Protein AF-K1U6M2-F1 (afdb_monomer)

Mean predicted aligned error: 8.34 Å

Sequence (91 aa):
DEKRNFNRLKRLLEEIDGTFRIDGPLASIVEAVEWLQAHPAPELIFADIRLSDGLSFDVLRRTAVPCLSSSPPLTTSMPSRPSNTTVSIIC

Organism: NCBI:txid408170

Foldseek 3Di:
DVVVVLVVVVVVVCVVPVLEAEDDAAQDLVSLLVVLVVDPQAPEEAEDQAGPYGGNVVSPVNHPRDDCPPDPPPDPDDPPPPSYHYYYYYD

Radius of gyration: 14.43 Å; Cα contacts (8 Å, |Δi|>4): 113; chains: 1; bounding box: 35×35×30 Å

Solvent-accessible surface area (backbone atoms only — not comparable to full-atom values): 5511 Å² total; per-residue (Å²): 109,63,72,60,55,46,55,52,52,51,50,54,47,41,73,76,40,76,54,55,45,76,47,70,75,24,54,27,46,66,54,42,38,54,49,57,71,77,42,80,76,59,82,41,75,48,67,43,72,63,29,81,77,46,50,42,68,55,29,62,74,76,37,88,70,80,74,81,81,71,71,72,80,89,62,100,58,82,73,79,74,68,78,66,48,34,35,37,38,37,56

Structure (mmCIF, N/CA/C/O backbone):
data_AF-K1U6M2-F1
#
_entry.id   AF-K1U6M2-F1
#
loop_
_atom_site.grou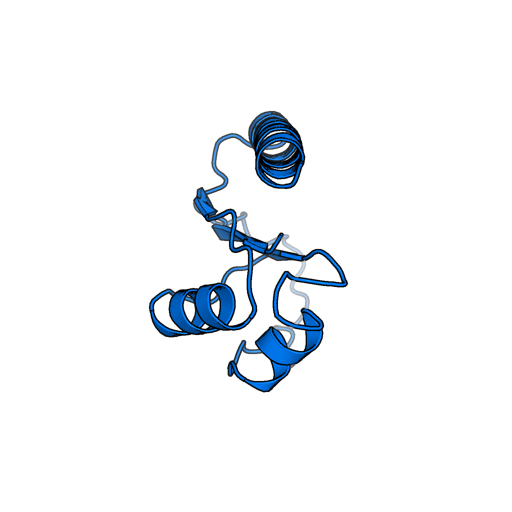p_PDB
_atom_site.id
_atom_site.type_symbol
_atom_site.label_atom_id
_atom_site.label_alt_id
_atom_site.label_comp_id
_atom_site.label_asym_id
_atom_site.label_entity_id
_atom_site.label_seq_id
_atom_site.pdbx_PDB_ins_code
_atom_site.Cartn_x
_atom_site.Cartn_y
_atom_site.Cartn_z
_atom_site.occupancy
_atom_site.B_iso_or_equiv
_atom_site.auth_seq_id
_atom_site.auth_comp_id
_atom_site.auth_asym_id
_atom_site.auth_atom_id
_atom_site.pdbx_PDB_model_num
ATOM 1 N N . ASP A 1 1 ? 5.664 14.290 -1.769 1.00 72.50 1 ASP A N 1
ATOM 2 C CA . ASP A 1 1 ? 4.245 14.276 -1.345 1.00 72.50 1 ASP A CA 1
ATOM 3 C C . ASP A 1 1 ? 3.753 12.925 -0.835 1.00 72.50 1 ASP A C 1
ATOM 5 O O . ASP A 1 1 ? 3.054 12.907 0.173 1.00 72.50 1 ASP A O 1
ATOM 9 N N . GLU A 1 2 ? 4.177 11.806 -1.430 1.00 76.62 2 GLU A N 1
ATOM 10 C CA . GLU A 1 2 ? 3.793 10.427 -1.053 1.00 76.62 2 GLU A CA 1
ATOM 11 C C . GLU A 1 2 ? 3.808 10.154 0.460 1.00 76.62 2 GLU A C 1
ATOM 13 O O . GLU A 1 2 ? 2.793 9.774 1.037 1.00 76.62 2 GLU A O 1
ATOM 18 N N . LYS A 1 3 ? 4.907 10.473 1.159 1.00 83.81 3 LYS A N 1
ATOM 19 C CA . LYS A 1 3 ? 5.007 10.274 2.618 1.00 83.81 3 LYS A CA 1
ATOM 20 C C . LYS A 1 3 ? 3.937 11.030 3.421 1.00 83.81 3 LYS A C 1
ATOM 22 O O . LYS A 1 3 ? 3.483 10.548 4.457 1.00 83.81 3 LYS A O 1
ATOM 27 N N . ARG A 1 4 ? 3.526 12.222 2.971 1.00 87.94 4 ARG A N 1
ATOM 28 C CA . ARG A 1 4 ? 2.466 13.002 3.632 1.00 87.94 4 ARG A CA 1
ATOM 29 C C . ARG A 1 4 ? 1.103 12.345 3.408 1.00 87.94 4 ARG A C 1
ATOM 31 O O . ARG A 1 4 ? 0.331 12.247 4.361 1.00 87.94 4 ARG A O 1
ATOM 38 N N . ASN A 1 5 ? 0.830 11.889 2.187 1.00 87.06 5 ASN A N 1
ATOM 39 C CA . ASN A 1 5 ? -0.414 11.198 1.846 1.00 87.06 5 ASN A CA 1
ATOM 40 C C . ASN A 1 5 ? -0.539 9.874 2.606 1.00 87.06 5 ASN A C 1
ATOM 42 O O . ASN A 1 5 ? -1.572 9.641 3.233 1.00 87.06 5 ASN A O 1
ATOM 46 N N . PHE A 1 6 ? 0.541 9.091 2.661 1.00 89.56 6 PHE A N 1
ATOM 47 C CA . PHE A 1 6 ? 0.631 7.880 3.473 1.00 89.56 6 PHE A CA 1
ATOM 48 C C . PHE A 1 6 ? 0.316 8.157 4.946 1.00 89.56 6 PHE A C 1
ATOM 50 O O . PHE A 1 6 ? -0.586 7.542 5.503 1.00 89.56 6 PHE A O 1
ATOM 57 N N . ASN A 1 7 ? 0.993 9.127 5.574 1.00 91.31 7 ASN A N 1
ATOM 58 C CA . ASN A 1 7 ? 0.766 9.448 6.989 1.00 91.31 7 ASN A CA 1
ATOM 59 C C . ASN A 1 7 ? -0.678 9.889 7.263 1.00 91.31 7 ASN A C 1
ATOM 61 O O . ASN A 1 7 ? -1.240 9.561 8.306 1.00 91.31 7 ASN A O 1
ATOM 65 N N . ARG A 1 8 ? -1.287 10.630 6.328 1.00 92.44 8 ARG A N 1
ATOM 66 C CA . ARG A 1 8 ? -2.689 11.039 6.436 1.00 92.44 8 ARG A CA 1
ATOM 67 C C . ARG A 1 8 ? -3.628 9.836 6.344 1.00 92.44 8 ARG A C 1
ATOM 69 O O . ARG A 1 8 ? -4.518 9.725 7.177 1.00 92.44 8 ARG A O 1
ATOM 76 N N . LEU A 1 9 ? -3.438 8.956 5.361 1.00 91.12 9 LEU A N 1
ATOM 77 C CA . LEU A 1 9 ? -4.269 7.762 5.191 1.00 91.12 9 LEU A CA 1
ATOM 78 C C . LEU A 1 9 ? -4.109 6.797 6.370 1.00 91.12 9 LEU A C 1
ATOM 80 O O . LEU A 1 9 ? -5.107 6.345 6.920 1.00 91.12 9 LEU A O 1
ATOM 84 N N . LYS A 1 10 ? -2.869 6.556 6.805 1.00 91.19 10 LYS A N 1
ATOM 85 C CA . LYS A 1 10 ? -2.553 5.738 7.977 1.00 91.19 10 LYS A CA 1
ATOM 86 C C . LYS A 1 10 ? -3.320 6.213 9.209 1.00 91.19 10 LYS A C 1
ATOM 88 O O . LYS A 1 10 ? -4.015 5.421 9.831 1.00 91.19 10 LYS A O 1
ATOM 93 N N . ARG A 1 11 ? -3.269 7.517 9.498 1.00 93.50 11 ARG A N 1
ATOM 94 C CA . ARG A 1 11 ? -3.999 8.109 10.621 1.00 93.50 11 ARG A CA 1
ATOM 95 C C . ARG A 1 11 ? -5.512 7.889 10.519 1.00 93.50 11 ARG A C 1
ATOM 97 O O . ARG A 1 11 ? -6.135 7.563 11.518 1.00 93.50 11 ARG A O 1
ATOM 104 N N . LEU A 1 12 ? -6.102 8.063 9.334 1.00 93.25 12 LEU A N 1
ATOM 105 C CA . LEU A 1 12 ? -7.542 7.845 9.138 1.00 93.25 12 LEU A CA 1
ATOM 106 C C . LEU A 1 12 ? -7.935 6.383 9.379 1.00 93.25 12 LEU A C 1
ATOM 108 O O . LEU A 1 12 ? -8.976 6.120 9.969 1.00 93.25 12 LEU A O 1
ATOM 112 N N . LEU A 1 13 ? -7.102 5.435 8.943 1.00 91.19 13 LEU A N 1
ATOM 113 C CA . LEU A 1 13 ? -7.327 4.011 9.185 1.00 91.19 13 LEU A CA 1
ATOM 114 C C . LEU A 1 13 ? -7.211 3.672 10.675 1.00 91.19 13 LEU A C 1
ATOM 116 O O . LEU A 1 13 ? -8.085 2.995 11.199 1.00 91.19 13 LEU A O 1
ATOM 120 N N . GLU A 1 14 ? -6.195 4.195 11.365 1.00 90.50 14 GLU A N 1
ATOM 121 C CA . GLU A 1 14 ? -6.023 4.022 12.816 1.00 90.50 14 GLU A CA 1
ATOM 122 C C . GLU A 1 14 ? -7.172 4.654 13.626 1.00 90.50 14 GLU A C 1
ATOM 124 O O . GLU A 1 14 ? -7.559 4.115 14.660 1.00 90.50 14 GLU A O 1
ATOM 129 N N . GLU A 1 15 ? -7.742 5.774 13.160 1.00 93.56 15 GLU A N 1
ATOM 130 C CA . GLU A 1 15 ? -8.927 6.408 13.763 1.00 93.56 15 GLU A CA 1
ATOM 131 C C . GLU A 1 15 ? -10.206 5.575 13.560 1.00 93.56 15 GLU A C 1
ATOM 133 O O . GLU A 1 15 ? -11.074 5.572 14.433 1.00 93.56 15 GLU A O 1
ATOM 138 N N . ILE A 1 16 ? -10.328 4.860 12.435 1.00 90.94 16 ILE A N 1
ATOM 139 C CA . ILE A 1 16 ? -11.431 3.918 12.187 1.00 90.94 16 ILE A CA 1
ATOM 140 C C . ILE A 1 16 ? -11.272 2.679 13.068 1.00 90.94 16 ILE A C 1
ATOM 142 O O . ILE A 1 16 ? -12.240 2.227 13.680 1.00 90.94 16 ILE A O 1
ATOM 146 N N . ASP A 1 17 ? -10.061 2.122 13.111 1.00 85.69 17 ASP A N 1
ATOM 147 C CA . ASP A 1 17 ? -9.732 0.994 13.965 1.00 85.69 17 ASP A CA 1
ATOM 148 C C . ASP A 1 17 ? -8.225 0.896 14.263 1.00 85.69 17 ASP A C 1
ATOM 150 O O . ASP A 1 17 ? -7.399 0.638 13.385 1.00 85.69 17 ASP A O 1
ATOM 154 N N . GLY A 1 18 ? -7.874 1.021 15.544 1.00 86.62 18 GLY A N 1
ATOM 155 C CA . GLY A 1 18 ? -6.492 0.944 16.022 1.00 86.62 18 GLY A CA 1
ATOM 156 C C . GLY A 1 18 ? -5.866 -0.456 15.992 1.00 86.62 18 GLY A C 1
ATOM 157 O O . GLY A 1 18 ? -4.694 -0.599 16.325 1.00 86.62 18 GLY A O 1
ATOM 158 N N . THR A 1 19 ? -6.621 -1.494 15.624 1.00 87.94 19 THR A N 1
ATOM 159 C CA . THR A 1 19 ? -6.117 -2.871 15.477 1.00 87.94 19 THR A CA 1
ATOM 160 C C . THR A 1 19 ? -5.558 -3.164 14.083 1.00 87.94 19 THR A C 1
ATOM 162 O O . THR A 1 19 ? -4.957 -4.220 13.872 1.00 87.94 19 THR A O 1
ATOM 165 N N . PHE A 1 20 ? -5.720 -2.247 13.120 1.00 88.00 20 PHE A N 1
ATOM 166 C CA . PHE A 1 20 ? -5.143 -2.418 11.790 1.00 88.00 20 PHE A CA 1
ATOM 167 C C . PHE A 1 20 ? -3.615 -2.419 11.836 1.00 88.00 20 PHE A C 1
ATOM 169 O O . PHE A 1 20 ? -2.979 -1.493 12.342 1.00 88.00 20 PHE A O 1
ATOM 176 N N . ARG A 1 21 ? -3.011 -3.436 11.218 1.00 87.88 21 ARG A N 1
ATOM 177 C CA . ARG A 1 21 ? -1.573 -3.453 10.940 1.00 87.88 21 ARG A CA 1
ATOM 178 C C . ARG A 1 21 ? -1.345 -2.820 9.575 1.00 87.88 21 ARG A C 1
ATOM 180 O O . ARG A 1 21 ? -1.716 -3.409 8.566 1.00 87.88 21 ARG A O 1
ATOM 187 N N . ILE A 1 22 ? -0.781 -1.615 9.559 1.00 89.31 22 ILE A N 1
ATOM 188 C CA . ILE A 1 22 ? -0.583 -0.828 8.336 1.00 89.31 22 ILE A CA 1
ATOM 189 C C . ILE A 1 22 ? 0.887 -0.888 7.920 1.00 89.31 22 ILE A C 1
ATOM 191 O O . ILE A 1 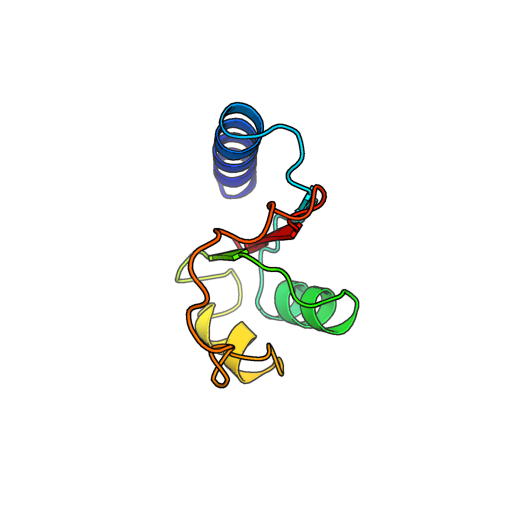22 ? 1.748 -0.355 8.625 1.00 89.31 22 ILE A O 1
ATOM 195 N N . ASP A 1 23 ? 1.157 -1.502 6.770 1.00 88.75 23 ASP A N 1
ATOM 196 C CA . ASP A 1 23 ? 2.495 -1.623 6.181 1.00 88.75 23 ASP A CA 1
ATOM 197 C C . ASP A 1 23 ? 2.677 -0.645 4.999 1.00 88.75 23 ASP A C 1
ATOM 199 O O . ASP A 1 23 ? 1.739 -0.396 4.234 1.00 88.75 23 ASP A O 1
ATOM 203 N N . GLY A 1 24 ? 3.882 -0.077 4.852 1.00 86.19 24 GLY A N 1
ATOM 204 C CA . GLY A 1 24 ? 4.244 0.876 3.788 1.00 86.19 24 GLY A CA 1
ATOM 205 C C . GLY A 1 24 ? 4.896 2.177 4.300 1.00 86.19 24 GLY A C 1
ATOM 206 O O . GLY A 1 24 ? 5.306 2.239 5.466 1.00 86.19 24 GLY A O 1
ATOM 207 N N . PRO A 1 25 ? 4.989 3.232 3.459 1.00 89.81 25 PRO A N 1
ATOM 208 C CA . PRO A 1 25 ? 4.539 3.288 2.062 1.00 89.81 25 PRO A CA 1
ATOM 209 C C . PRO A 1 25 ? 5.459 2.485 1.139 1.00 89.81 25 PRO A C 1
ATOM 211 O O . PRO A 1 25 ? 6.675 2.527 1.308 1.00 89.81 25 PRO A O 1
ATOM 214 N N . LEU A 1 26 ? 4.878 1.782 0.168 1.00 91.25 26 LEU A N 1
ATOM 215 C CA . LEU A 1 26 ? 5.613 1.089 -0.898 1.00 91.25 26 LEU A CA 1
ATOM 216 C C . LEU A 1 26 ? 5.499 1.942 -2.164 1.00 91.25 26 LEU A C 1
ATOM 218 O O . LEU A 1 26 ? 4.397 2.028 -2.692 1.00 91.25 26 LEU A O 1
ATOM 222 N N . ALA A 1 27 ? 6.588 2.587 -2.595 1.00 90.31 27 ALA A N 1
ATOM 223 C CA . ALA A 1 27 ? 6.588 3.680 -3.581 1.00 90.31 27 ALA A CA 1
ATOM 224 C C . ALA A 1 27 ? 6.830 3.227 -5.041 1.00 90.31 27 ALA A C 1
ATOM 226 O O . ALA A 1 27 ? 6.920 4.033 -5.977 1.00 90.31 27 ALA A O 1
ATOM 227 N N . SER A 1 28 ? 7.044 1.926 -5.245 1.00 92.31 28 SER A N 1
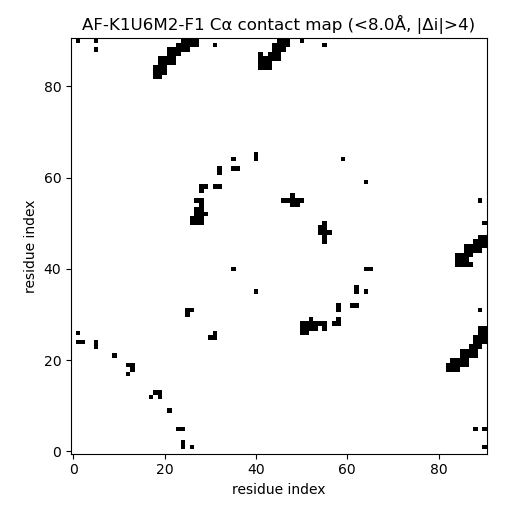ATOM 228 C CA . SER A 1 28 ? 7.399 1.326 -6.534 1.00 92.31 28 SER A CA 1
ATOM 229 C C . SER A 1 28 ? 6.812 -0.078 -6.680 1.00 92.31 28 SER A C 1
ATOM 231 O O . SER A 1 28 ? 6.494 -0.749 -5.694 1.00 92.31 28 SER A O 1
ATOM 233 N N . ILE A 1 29 ? 6.696 -0.549 -7.921 1.00 93.00 29 ILE A N 1
ATOM 234 C CA . ILE A 1 29 ? 6.320 -1.917 -8.264 1.00 93.00 29 ILE A CA 1
ATOM 235 C C . ILE A 1 29 ? 7.321 -2.885 -7.643 1.00 93.00 29 ILE A C 1
ATOM 237 O O . ILE A 1 29 ? 6.900 -3.902 -7.099 1.00 93.00 29 ILE A O 1
ATOM 241 N N . VAL A 1 30 ? 8.624 -2.592 -7.718 1.00 93.88 30 VAL A N 1
ATOM 242 C CA . VAL A 1 30 ? 9.668 -3.460 -7.147 1.00 93.88 30 VAL A CA 1
ATOM 243 C C . VAL A 1 30 ? 9.464 -3.646 -5.642 1.00 93.88 30 VAL A C 1
ATOM 245 O O . VAL A 1 30 ? 9.300 -4.782 -5.200 1.00 93.88 30 VAL A O 1
ATOM 248 N N . GLU A 1 31 ? 9.370 -2.554 -4.877 1.00 93.00 31 GLU A N 1
ATOM 249 C CA . GLU A 1 31 ? 9.147 -2.611 -3.423 1.00 93.00 31 GLU A CA 1
ATOM 250 C C . GLU A 1 31 ? 7.843 -3.337 -3.074 1.00 93.00 31 GLU A C 1
ATOM 252 O O . GLU A 1 31 ? 7.801 -4.157 -2.155 1.00 93.00 31 GLU A O 1
ATOM 257 N N . ALA A 1 32 ? 6.769 -3.068 -3.823 1.00 91.19 32 ALA A N 1
ATOM 258 C CA . ALA A 1 32 ? 5.474 -3.685 -3.579 1.00 91.19 32 ALA A CA 1
ATOM 259 C C . ALA A 1 32 ? 5.476 -5.197 -3.851 1.00 91.19 32 ALA A C 1
ATOM 261 O O . ALA A 1 32 ? 4.897 -5.965 -3.079 1.00 91.19 32 ALA A O 1
ATOM 262 N N . VAL A 1 33 ? 6.142 -5.640 -4.920 1.00 91.88 33 VAL A N 1
ATOM 263 C CA . VAL A 1 33 ? 6.280 -7.064 -5.256 1.00 91.88 33 VAL A CA 1
ATOM 264 C C . VAL A 1 33 ? 7.131 -7.787 -4.216 1.00 91.88 33 VAL A C 1
ATOM 266 O O . VAL A 1 33 ? 6.714 -8.839 -3.736 1.00 91.88 33 VAL A O 1
ATOM 269 N N . GLU A 1 34 ? 8.283 -7.226 -3.840 1.00 92.50 34 GLU A N 1
ATOM 270 C CA . GLU A 1 34 ? 9.155 -7.802 -2.809 1.00 92.50 34 GLU A CA 1
ATOM 271 C C . GLU A 1 34 ? 8.409 -7.956 -1.481 1.00 92.50 34 GLU A C 1
ATOM 273 O O . GLU A 1 34 ? 8.446 -9.018 -0.856 1.00 92.50 34 GLU A O 1
ATOM 278 N N . TRP A 1 35 ? 7.659 -6.926 -1.082 1.00 91.19 35 TRP A N 1
ATOM 279 C CA . TRP A 1 35 ? 6.883 -6.960 0.149 1.00 91.19 35 TRP A CA 1
ATOM 280 C C . TRP A 1 35 ? 5.789 -8.035 0.111 1.00 91.19 35 TRP A C 1
ATOM 282 O O . TRP A 1 35 ? 5.696 -8.836 1.041 1.00 91.19 35 TRP A O 1
ATOM 292 N N . LEU A 1 36 ? 5.002 -8.104 -0.969 1.00 88.56 36 LEU A N 1
ATOM 293 C CA . LEU A 1 36 ? 3.916 -9.082 -1.125 1.00 88.56 36 LEU A CA 1
ATOM 294 C C . LEU A 1 36 ? 4.409 -10.531 -1.240 1.00 88.56 36 LEU A C 1
ATOM 296 O O . LEU A 1 36 ? 3.652 -11.451 -0.946 1.00 88.56 36 LEU A O 1
ATOM 300 N N . GLN A 1 37 ? 5.649 -10.750 -1.681 1.00 88.62 37 GLN A N 1
ATOM 301 C CA . GLN A 1 37 ? 6.262 -12.080 -1.721 1.00 88.62 37 GLN A CA 1
ATOM 302 C C . GLN A 1 37 ? 6.864 -12.489 -0.371 1.00 88.62 37 GLN A C 1
ATOM 304 O O . GLN A 1 37 ? 6.886 -13.675 -0.047 1.00 88.62 37 GLN A O 1
ATOM 309 N N . ALA A 1 38 ? 7.353 -11.524 0.414 1.00 89.62 38 ALA A N 1
ATOM 310 C CA . ALA A 1 38 ? 7.977 -11.771 1.713 1.00 89.62 38 ALA A CA 1
ATOM 311 C C . ALA A 1 38 ? 6.974 -11.884 2.877 1.00 89.62 38 ALA A C 1
ATOM 313 O O . ALA A 1 38 ? 7.323 -12.416 3.932 1.00 89.62 38 ALA A O 1
ATOM 314 N N . HIS A 1 39 ? 5.745 -11.390 2.705 1.00 85.75 39 HIS A N 1
ATOM 315 C CA . HIS A 1 39 ? 4.727 -11.334 3.755 1.00 85.75 39 HIS A CA 1
ATOM 316 C C . HIS A 1 39 ? 3.466 -12.120 3.374 1.00 85.75 39 HIS A C 1
ATOM 318 O O . HIS A 1 39 ? 3.198 -12.338 2.192 1.00 85.75 39 HIS A O 1
ATOM 324 N N . PRO A 1 40 ? 2.649 -12.534 4.362 1.00 83.56 40 PRO A N 1
ATOM 325 C CA . PRO A 1 40 ? 1.309 -13.037 4.089 1.00 83.56 40 PRO A CA 1
ATOM 326 C C . PRO A 1 40 ? 0.495 -12.032 3.270 1.00 83.56 40 PRO A C 1
ATOM 328 O O . PRO A 1 40 ? 0.618 -10.821 3.468 1.00 83.56 40 PRO A O 1
ATOM 331 N N . ALA A 1 41 ? -0.366 -12.540 2.385 1.00 82.75 41 ALA A N 1
ATOM 332 C CA . ALA A 1 41 ? -1.233 -11.693 1.578 1.00 82.75 41 ALA A CA 1
ATOM 333 C C . ALA A 1 41 ? -2.105 -10.798 2.487 1.00 82.75 41 ALA A C 1
ATOM 335 O O . ALA A 1 41 ? -2.754 -11.318 3.402 1.00 82.75 41 ALA A O 1
ATOM 336 N N . PRO A 1 42 ? -2.122 -9.473 2.264 1.00 85.19 42 PRO A N 1
ATOM 337 C CA . PRO A 1 42 ? -2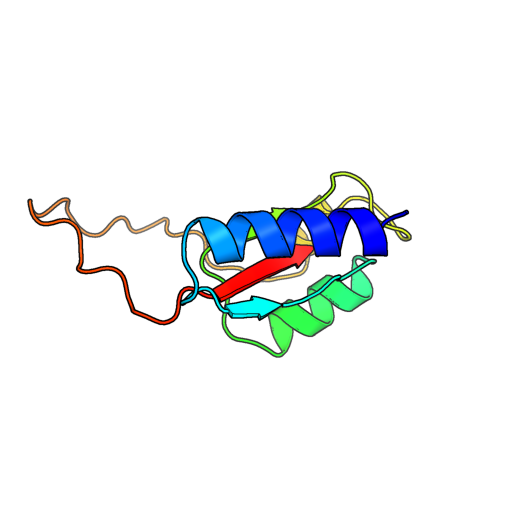.946 -8.561 3.043 1.00 85.19 42 PRO A CA 1
ATOM 338 C C . PRO A 1 42 ? -4.429 -8.763 2.723 1.00 85.19 42 PRO A C 1
ATOM 340 O O . PRO A 1 42 ? -4.795 -9.179 1.623 1.00 85.19 42 PRO A O 1
ATOM 343 N N . GLU A 1 43 ? -5.295 -8.418 3.675 1.00 83.44 43 GLU A N 1
ATOM 344 C CA . GLU A 1 43 ? -6.750 -8.488 3.482 1.00 83.44 43 GLU A CA 1
ATOM 345 C C . GLU A 1 43 ? -7.277 -7.282 2.690 1.00 83.44 43 GLU A C 1
ATOM 347 O O . GLU A 1 43 ? -8.318 -7.366 2.038 1.00 83.44 43 GLU A O 1
ATOM 352 N N . LEU A 1 44 ? -6.557 -6.156 2.740 1.00 85.44 44 LEU A N 1
ATOM 353 C CA . LEU A 1 44 ? -6.904 -4.918 2.052 1.00 85.44 44 LEU A CA 1
ATOM 354 C C . LEU A 1 44 ? -5.644 -4.221 1.531 1.00 85.44 44 LEU A C 1
ATOM 356 O O . LEU A 1 44 ? -4.662 -4.065 2.256 1.00 85.44 44 LEU A O 1
ATOM 360 N N . ILE A 1 45 ? -5.696 -3.767 0.279 1.00 88.31 45 ILE A N 1
ATOM 361 C CA . ILE A 1 45 ? -4.634 -2.981 -0.352 1.00 88.31 45 ILE A CA 1
ATOM 362 C C . ILE A 1 45 ? -5.210 -1.625 -0.757 1.00 88.31 45 ILE A C 1
ATOM 364 O O . ILE A 1 45 ? -6.168 -1.564 -1.528 1.00 88.31 45 ILE A O 1
ATOM 368 N N . PHE A 1 46 ? -4.606 -0.544 -0.270 1.00 89.81 46 PHE A N 1
ATOM 369 C CA . PHE A 1 46 ? -4.782 0.792 -0.839 1.00 89.81 46 PHE A CA 1
ATOM 370 C C . PHE A 1 46 ? -3.641 1.029 -1.819 1.00 89.81 46 PHE A C 1
ATOM 372 O O . PHE A 1 46 ? -2.488 0.904 -1.424 1.00 89.81 46 PHE A O 1
ATOM 379 N N . ALA A 1 47 ? -3.949 1.334 -3.077 1.00 89.06 47 ALA A N 1
ATOM 380 C CA . ALA A 1 47 ? -2.942 1.533 -4.112 1.00 89.06 47 ALA A CA 1
ATOM 381 C C . ALA A 1 47 ? -3.196 2.825 -4.891 1.00 89.06 47 ALA A C 1
ATOM 383 O O . ALA A 1 47 ? -4.309 3.036 -5.383 1.00 89.06 47 ALA A O 1
ATOM 384 N N . ASP A 1 48 ? -2.161 3.646 -5.061 1.00 88.94 48 ASP A N 1
ATOM 385 C CA . ASP A 1 48 ? -2.161 4.697 -6.078 1.00 88.94 48 ASP A CA 1
ATOM 386 C C . ASP A 1 48 ? -2.109 4.072 -7.484 1.00 88.94 48 ASP A C 1
ATOM 388 O O . ASP A 1 48 ? -1.624 2.958 -7.687 1.00 88.94 48 ASP A O 1
ATOM 392 N N . ILE A 1 49 ? -2.658 4.757 -8.493 1.00 89.69 49 ILE A N 1
ATOM 393 C CA . ILE A 1 49 ? -2.727 4.216 -9.867 1.00 89.69 49 ILE A CA 1
ATOM 394 C C . ILE A 1 49 ? -1.331 4.143 -10.504 1.00 89.69 49 ILE A C 1
ATOM 396 O O . ILE A 1 49 ? -1.034 3.221 -11.270 1.00 89.69 49 ILE A O 1
ATOM 400 N N . ARG A 1 50 ? -0.483 5.134 -10.218 1.00 90.25 50 ARG A N 1
ATOM 401 C CA . ARG A 1 50 ? 0.847 5.289 -10.802 1.00 90.25 50 ARG A CA 1
ATOM 402 C C . ARG A 1 50 ? 1.878 5.383 -9.690 1.00 90.25 50 ARG A C 1
ATOM 404 O O . ARG A 1 50 ? 1.803 6.306 -8.894 1.00 90.25 50 ARG A O 1
ATOM 411 N N . LEU A 1 51 ? 2.830 4.462 -9.728 1.00 90.25 51 LEU A N 1
ATOM 412 C CA . LEU A 1 51 ? 3.992 4.404 -8.851 1.00 90.25 51 LEU A CA 1
ATOM 413 C C . LEU A 1 51 ? 5.200 5.013 -9.573 1.00 90.25 51 LEU A C 1
ATOM 415 O O . LEU A 1 51 ? 5.134 5.329 -10.770 1.00 90.25 51 LEU A O 1
ATOM 419 N N . SER A 1 52 ? 6.320 5.144 -8.866 1.00 91.25 52 SER A N 1
ATOM 420 C CA . SER A 1 52 ? 7.551 5.734 -9.415 1.00 91.25 52 SER A CA 1
ATOM 421 C C . SER A 1 52 ? 8.104 5.011 -10.657 1.00 91.25 52 SER A C 1
ATOM 423 O O . SER A 1 52 ? 8.714 5.646 -11.518 1.00 91.25 52 SER A O 1
ATOM 425 N N . ASP A 1 53 ? 7.853 3.709 -10.793 1.00 93.31 53 ASP A N 1
ATOM 426 C CA . ASP A 1 53 ? 8.386 2.826 -11.839 1.00 93.31 53 ASP A CA 1
ATOM 427 C C . ASP A 1 53 ? 7.302 2.192 -12.738 1.00 93.31 53 ASP A C 1
ATOM 429 O O . ASP A 1 53 ? 7.620 1.361 -13.593 1.00 93.31 53 ASP A O 1
ATOM 433 N N . GLY A 1 54 ? 6.029 2.594 -12.611 1.00 92.69 54 GLY A N 1
ATOM 434 C CA . GLY A 1 54 ? 4.971 2.127 -13.511 1.00 92.69 54 GLY A CA 1
ATOM 435 C C . GLY A 1 54 ? 3.546 2.227 -12.969 1.00 92.69 54 GLY A C 1
ATOM 436 O O . GLY A 1 54 ? 3.201 3.143 -12.227 1.00 92.69 54 GLY A O 1
ATOM 437 N N . LEU A 1 55 ? 2.677 1.317 -13.415 1.00 93.00 55 LEU A N 1
ATOM 438 C CA . LEU A 1 55 ? 1.291 1.228 -12.952 1.00 93.00 55 LEU A CA 1
ATOM 439 C C . LEU A 1 55 ? 1.185 0.190 -11.837 1.00 93.00 55 LEU A C 1
ATOM 441 O O . LEU A 1 55 ? 1.697 -0.919 -11.969 1.00 93.00 55 LEU A O 1
ATOM 445 N N . SER A 1 56 ? 0.442 0.497 -10.776 1.00 90.25 56 SER A N 1
ATOM 446 C CA . SER A 1 56 ? 0.267 -0.432 -9.648 1.00 90.25 56 SER A CA 1
ATOM 447 C C . SER A 1 56 ? -0.404 -1.752 -10.038 1.00 90.25 56 SER A C 1
ATOM 449 O O . SER A 1 56 ? -0.183 -2.774 -9.392 1.00 90.25 56 SER A O 1
ATOM 451 N N . PHE A 1 57 ? -1.151 -1.787 -11.147 1.00 89.19 57 PHE A N 1
ATOM 452 C CA . PHE A 1 57 ? -1.703 -3.026 -11.705 1.00 89.19 57 PHE A CA 1
ATOM 453 C C . PHE A 1 57 ? -0.629 -4.076 -12.025 1.00 89.19 57 PHE A C 1
ATOM 455 O O . PHE A 1 57 ? -0.920 -5.273 -11.997 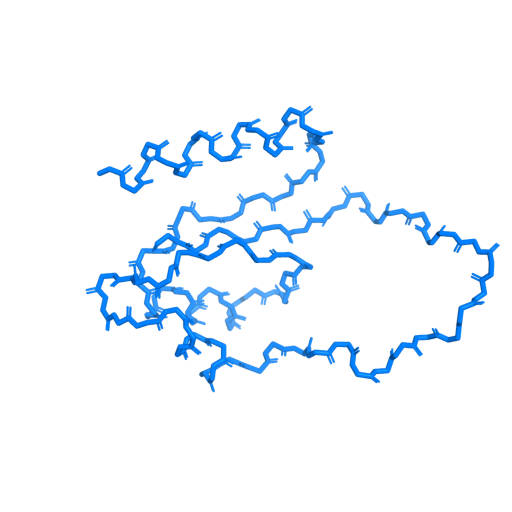1.00 89.19 57 PHE A O 1
ATOM 462 N N . ASP A 1 58 ? 0.604 -3.655 -12.312 1.00 91.81 58 ASP A N 1
ATOM 463 C CA . ASP A 1 58 ? 1.712 -4.572 -12.573 1.00 91.81 58 ASP A CA 1
ATOM 464 C C . ASP A 1 58 ? 2.158 -5.316 -11.311 1.00 91.81 58 ASP A C 1
ATOM 466 O O . ASP A 1 58 ? 2.614 -6.455 -11.413 1.00 91.81 58 ASP A O 1
ATOM 470 N N . VAL A 1 59 ? 1.954 -4.741 -10.120 1.00 90.06 59 VAL A N 1
ATOM 471 C CA . VAL A 1 59 ? 2.194 -5.422 -8.838 1.00 90.06 59 VAL A CA 1
ATOM 472 C C . VAL A 1 59 ? 1.311 -6.664 -8.732 1.00 90.06 59 VAL A C 1
ATOM 474 O O . VAL A 1 59 ? 1.805 -7.760 -8.467 1.00 90.06 59 VAL A O 1
ATOM 477 N N . LEU A 1 60 ? 0.014 -6.516 -9.015 1.00 84.06 60 LEU A N 1
ATOM 478 C CA . LEU A 1 60 ? -0.967 -7.606 -8.940 1.00 84.06 60 LEU A CA 1
ATOM 479 C C . LEU A 1 60 ? -0.751 -8.670 -10.023 1.00 84.06 60 LEU A C 1
ATOM 481 O O . LEU A 1 60 ? -1.079 -9.831 -9.821 1.00 84.06 60 LEU A O 1
ATOM 485 N N . ARG A 1 61 ? -0.185 -8.300 -11.178 1.00 86.88 61 ARG A N 1
ATOM 486 C CA . ARG A 1 61 ? 0.177 -9.265 -12.233 1.00 86.88 61 ARG A CA 1
ATOM 487 C C . ARG A 1 61 ? 1.416 -10.088 -11.881 1.00 86.88 61 ARG A C 1
ATOM 489 O O . ARG A 1 61 ? 1.547 -11.214 -12.350 1.00 86.88 61 ARG A O 1
ATOM 496 N N . ARG A 1 62 ? 2.340 -9.513 -11.106 1.00 86.38 62 ARG A N 1
ATOM 497 C CA . ARG A 1 62 ? 3.623 -10.129 -10.721 1.00 86.38 62 ARG A CA 1
ATOM 498 C C . ARG A 1 62 ? 3.550 -10.913 -9.410 1.00 86.38 62 ARG A C 1
ATOM 500 O O . ARG A 1 62 ? 4.498 -11.617 -9.070 1.00 86.38 62 ARG A O 1
ATOM 507 N N . THR A 1 63 ? 2.448 -10.798 -8.676 1.00 82.06 63 THR A N 1
ATOM 508 C CA . THR A 1 63 ? 2.243 -11.448 -7.379 1.00 82.06 63 THR A CA 1
ATOM 509 C C . THR A 1 63 ? 1.026 -12.360 -7.444 1.00 82.06 63 THR A C 1
ATOM 511 O O . THR A 1 63 ? -0.003 -12.012 -8.013 1.00 82.06 63 THR A O 1
ATOM 514 N N . ALA A 1 64 ? 1.126 -13.553 -6.859 1.00 69.56 64 ALA A N 1
ATOM 515 C CA . ALA A 1 64 ? 0.011 -14.492 -6.784 1.00 69.56 64 ALA A CA 1
ATOM 516 C C . ALA A 1 64 ? -0.918 -14.148 -5.608 1.00 69.56 64 ALA A C 1
ATOM 518 O O . ALA A 1 64 ? -1.176 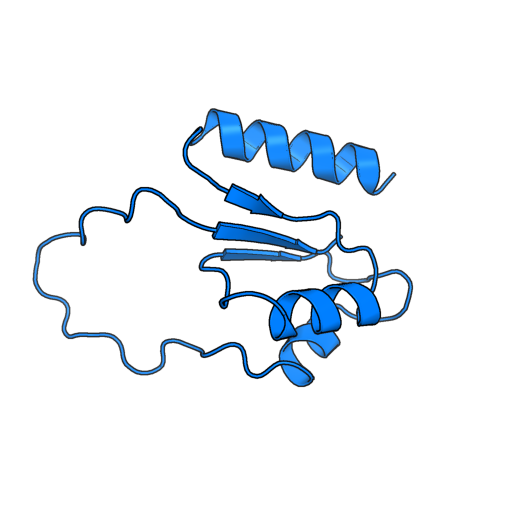-15.000 -4.760 1.00 69.56 64 ALA A O 1
ATOM 519 N N . VAL A 1 65 ? -1.381 -12.894 -5.515 1.00 69.06 65 VAL A N 1
ATOM 520 C CA . VAL A 1 65 ? -2.336 -12.500 -4.468 1.00 69.06 65 VAL A CA 1
ATOM 521 C C . VAL A 1 65 ? -3.618 -13.310 -4.687 1.00 69.06 65 VAL A C 1
ATOM 523 O O . VAL A 1 65 ? -4.258 -13.153 -5.732 1.00 69.06 65 VAL A O 1
ATOM 526 N N . PRO A 1 66 ? -3.996 -14.211 -3.760 1.00 65.69 66 PRO A N 1
ATOM 527 C CA . PRO A 1 66 ? -5.150 -15.070 -3.964 1.00 65.69 66 PRO A CA 1
ATOM 528 C C . PRO A 1 66 ? -6.412 -14.209 -3.995 1.00 65.69 66 PRO A C 1
ATOM 530 O O . PRO A 1 66 ? -6.768 -13.578 -3.002 1.00 65.69 66 PRO A O 1
ATOM 533 N N . CYS A 1 67 ? -7.114 -14.182 -5.127 1.00 54.47 67 CYS A N 1
ATOM 534 C CA . CYS A 1 67 ? -8.483 -13.686 -5.130 1.00 54.47 67 CYS A CA 1
ATOM 535 C C . CYS A 1 67 ? -9.373 -14.746 -4.465 1.00 54.47 67 CYS A C 1
ATOM 537 O O . CYS A 1 67 ? -9.301 -15.929 -4.807 1.00 54.47 67 CYS A O 1
ATOM 539 N N . LEU A 1 68 ? -10.209 -14.335 -3.508 1.00 53.22 68 LEU A N 1
ATOM 540 C CA . LEU A 1 68 ? -11.242 -15.177 -2.896 1.00 53.22 68 LEU A CA 1
ATOM 541 C C . LEU A 1 68 ? -12.314 -15.519 -3.951 1.00 53.22 68 LEU A C 1
ATOM 543 O O . LEU A 1 68 ? -13.408 -14.967 -3.951 1.00 53.22 68 LEU A O 1
ATOM 547 N N . SER A 1 69 ? -11.989 -16.407 -4.889 1.00 52.06 69 SER A N 1
ATOM 548 C CA . SER A 1 69 ? -12.930 -16.959 -5.874 1.00 52.06 69 SER A CA 1
ATOM 549 C C . SER A 1 69 ? -13.797 -18.075 -5.285 1.00 52.06 69 SER A C 1
ATOM 551 O O . SER A 1 69 ? -14.833 -18.416 -5.847 1.00 52.06 69 SER A O 1
ATOM 553 N N . SER A 1 70 ? -13.431 -18.601 -4.114 1.00 45.53 70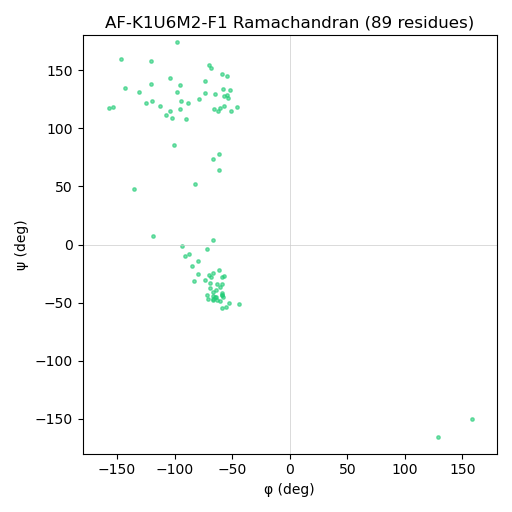 SER A N 1
ATOM 554 C CA . SER A 1 70 ? -14.289 -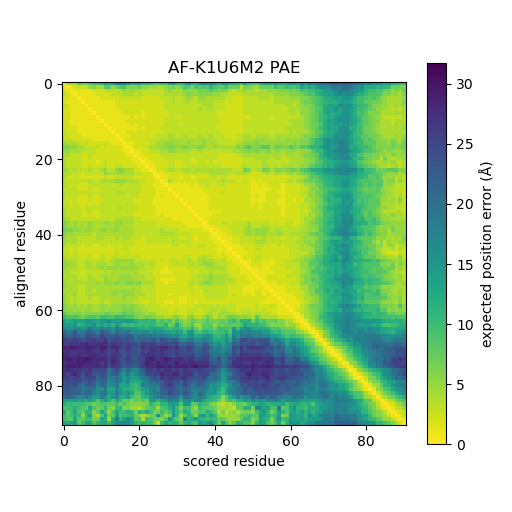19.463 -3.308 1.00 45.53 70 SER A CA 1
ATOM 555 C C . SER A 1 70 ? -14.905 -18.642 -2.181 1.00 45.53 70 SER A C 1
ATOM 557 O O . SER A 1 70 ? -14.372 -18.594 -1.072 1.00 45.53 70 SER A O 1
ATOM 559 N N . SER A 1 71 ? -16.022 -17.968 -2.450 1.00 48.62 71 SER A N 1
ATOM 560 C CA . SER A 1 71 ? -16.872 -17.489 -1.362 1.00 48.62 71 SER A CA 1
ATOM 561 C C . SER A 1 71 ? -17.263 -18.706 -0.507 1.00 48.62 71 SER A C 1
ATOM 563 O O . SER A 1 71 ? -17.869 -19.633 -1.053 1.00 48.62 71 SER A O 1
ATOM 565 N N . PRO A 1 72 ? -16.927 -18.774 0.795 1.00 53.47 72 PRO A N 1
ATOM 566 C CA . PRO A 1 72 ? -17.583 -19.739 1.664 1.00 53.47 72 PRO A CA 1
ATOM 567 C C . PRO A 1 72 ? -19.096 -19.457 1.627 1.00 53.47 72 PRO A C 1
ATOM 569 O O . PRO A 1 72 ? -19.492 -18.298 1.449 1.00 53.47 72 PRO A O 1
ATOM 572 N N . PRO A 1 73 ? -19.958 -20.486 1.734 1.00 49.06 73 PRO A N 1
ATOM 573 C CA . PRO A 1 73 ? -21.400 -20.284 1.732 1.00 49.06 73 PRO A CA 1
ATOM 574 C C . PRO A 1 73 ? -21.762 -19.233 2.783 1.00 49.06 73 PRO A C 1
ATOM 576 O O . PRO A 1 73 ? -21.260 -19.284 3.905 1.00 49.06 73 PRO A O 1
ATOM 579 N N . LEU A 1 74 ? -22.598 -18.267 2.392 1.00 49.38 74 LEU A N 1
ATOM 580 C CA . LEU A 1 74 ? -23.111 -17.188 3.237 1.00 49.38 74 LEU A CA 1
ATOM 581 C C . LEU A 1 74 ? -23.927 -17.780 4.399 1.00 49.38 74 LEU A C 1
ATOM 583 O O . LEU A 1 74 ? -25.154 -17.798 4.367 1.00 49.38 74 LEU A O 1
ATOM 587 N N . THR A 1 75 ? -23.263 -18.301 5.427 1.00 50.19 75 THR A N 1
ATOM 588 C CA . THR A 1 75 ? -23.903 -18.612 6.701 1.00 50.19 75 THR A CA 1
ATOM 589 C C . THR A 1 75 ? -24.040 -17.308 7.474 1.00 50.19 75 THR A C 1
ATOM 591 O O . THR A 1 75 ? -23.063 -16.583 7.647 1.00 50.19 75 THR A O 1
ATOM 594 N N . THR A 1 76 ? -25.267 -17.004 7.895 1.00 49.59 76 THR A N 1
ATOM 595 C CA . THR A 1 76 ? -25.752 -15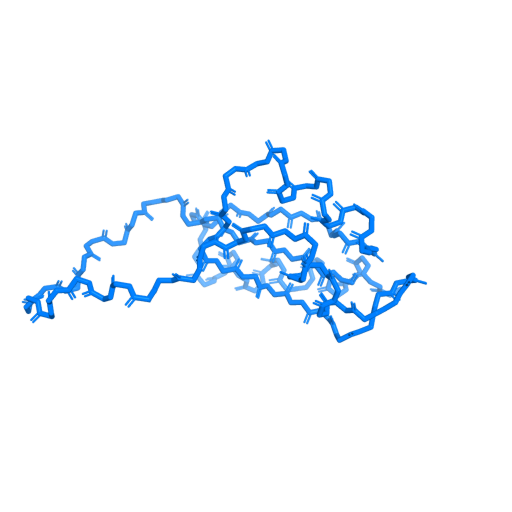.791 8.574 1.00 49.59 76 THR A CA 1
ATOM 596 C C . THR A 1 76 ? -25.096 -15.520 9.936 1.00 49.59 76 THR A C 1
ATOM 598 O O . THR A 1 76 ? -25.740 -15.485 10.978 1.00 49.59 76 THR A O 1
ATOM 601 N N . SER A 1 77 ? -23.798 -15.266 9.933 1.00 49.62 77 SER A N 1
ATOM 602 C CA . SER A 1 77 ? -23.093 -14.552 10.987 1.00 49.62 77 SER A CA 1
ATOM 603 C C . SER A 1 77 ? -21.875 -13.923 10.336 1.00 49.62 77 SER A C 1
ATOM 605 O O . SER A 1 77 ? -21.036 -14.645 9.798 1.00 49.62 77 SER A O 1
ATOM 607 N N . MET A 1 78 ? -21.794 -12.589 10.355 1.00 50.31 78 MET A N 1
ATOM 608 C CA . MET A 1 78 ? -20.551 -11.882 10.046 1.00 50.31 78 MET A CA 1
ATOM 609 C C . MET A 1 78 ? -19.429 -12.590 10.817 1.00 50.31 78 MET A C 1
ATOM 611 O O . MET A 1 78 ? -19.548 -12.678 12.044 1.00 50.31 78 MET A O 1
ATOM 615 N N . PRO A 1 79 ? -18.407 -13.161 10.151 1.00 54.09 79 PRO A N 1
ATOM 616 C CA . PRO A 1 79 ? -17.291 -13.741 10.876 1.00 54.09 79 PRO A CA 1
ATOM 617 C C . PRO A 1 79 ? -16.751 -12.650 11.797 1.00 54.09 79 PRO A C 1
ATOM 619 O O . PRO A 1 79 ? -16.550 -11.514 11.361 1.00 54.09 79 PRO A O 1
ATOM 622 N N . SER A 1 80 ? -16.606 -12.964 13.086 1.00 56.06 80 SER A N 1
ATOM 623 C CA . SER A 1 80 ? -15.974 -12.058 14.040 1.00 56.06 80 SER A CA 1
ATOM 624 C C . SER A 1 80 ? -14.642 -11.637 13.438 1.00 56.06 80 SER A C 1
ATOM 626 O O . SER A 1 80 ? -13.790 -12.494 13.186 1.00 56.06 80 SER A O 1
ATOM 628 N N . ARG A 1 81 ? -14.520 -10.346 13.121 1.00 54.19 81 ARG A N 1
ATOM 629 C CA . ARG A 1 81 ? -13.383 -9.810 12.383 1.00 54.19 81 ARG A CA 1
ATOM 630 C C . ARG A 1 81 ? -12.091 -10.231 13.094 1.00 54.19 81 ARG A C 1
ATOM 632 O O . ARG A 1 81 ? -11.995 -10.009 14.304 1.00 54.19 81 ARG A O 1
ATOM 639 N N . PRO A 1 82 ? -11.134 -10.871 12.399 1.00 55.34 82 PRO A N 1
ATOM 640 C CA . PRO A 1 82 ? -9.867 -11.220 13.018 1.00 55.34 82 PRO A CA 1
ATOM 641 C C . PRO A 1 82 ? -9.216 -9.934 13.532 1.00 55.34 82 PRO A C 1
ATOM 643 O O . PRO A 1 82 ? -9.179 -8.921 12.840 1.00 55.34 82 PRO A O 1
ATOM 646 N N . SER A 1 83 ? -8.713 -9.962 14.763 1.00 55.75 83 SER A N 1
ATOM 647 C CA . SER A 1 83 ? -8.191 -8.784 15.468 1.00 55.75 83 SER A CA 1
ATOM 648 C C . SER A 1 83 ? -6.916 -8.181 14.856 1.00 55.75 83 SER A C 1
ATOM 650 O O . SER A 1 83 ? -6.373 -7.253 15.434 1.00 55.75 83 SER A O 1
ATOM 652 N N . ASN A 1 84 ? -6.426 -8.703 13.724 1.00 58.62 84 ASN A N 1
ATOM 653 C CA . ASN A 1 84 ? -5.145 -8.357 13.099 1.00 58.62 84 ASN A CA 1
ATOM 654 C C . ASN A 1 84 ? -5.284 -8.163 11.577 1.00 58.62 84 ASN A C 1
ATOM 656 O O . ASN A 1 84 ? -4.507 -8.721 10.796 1.00 58.62 84 ASN A O 1
ATOM 660 N N . THR A 1 85 ? -6.279 -7.393 11.135 1.00 66.94 85 THR A N 1
ATOM 661 C CA . THR A 1 85 ? -6.408 -7.071 9.709 1.00 66.94 85 THR A CA 1
ATOM 662 C C . THR A 1 85 ? -5.169 -6.325 9.217 1.00 66.94 85 THR A C 1
ATOM 664 O O . THR A 1 85 ? -4.851 -5.234 9.697 1.00 66.94 85 THR A O 1
ATOM 667 N N . THR A 1 86 ? -4.447 -6.938 8.274 1.00 69.69 86 THR A N 1
ATOM 668 C CA . THR A 1 86 ? -3.266 -6.338 7.640 1.00 69.69 86 THR A CA 1
ATOM 669 C C . THR A 1 86 ? -3.712 -5.534 6.427 1.00 69.69 86 THR A C 1
ATOM 671 O O . THR A 1 86 ? -4.331 -6.075 5.507 1.00 69.69 86 THR A O 1
ATOM 674 N N . VAL A 1 87 ? -3.389 -4.245 6.444 1.00 72.44 87 VAL A N 1
ATOM 675 C CA . VAL A 1 87 ? -3.663 -3.285 5.380 1.00 72.44 87 VAL A CA 1
ATOM 676 C C . VAL A 1 87 ? -2.330 -2.861 4.777 1.00 72.44 87 VAL A C 1
ATOM 678 O O . VAL A 1 87 ? -1.493 -2.278 5.464 1.00 72.44 87 VAL A O 1
ATOM 681 N N . SER A 1 88 ? -2.131 -3.113 3.489 1.00 68.38 88 SER A N 1
ATOM 682 C CA . SER A 1 88 ? -0.940 -2.631 2.784 1.00 68.38 88 SER A CA 1
ATOM 683 C C . SER A 1 88 ? -1.272 -1.354 2.027 1.00 68.38 88 SER A C 1
ATOM 685 O O . SER A 1 88 ? -2.265 -1.304 1.299 1.00 68.38 88 SER A O 1
ATOM 687 N N . ILE A 1 89 ? -0.444 -0.321 2.185 1.00 70.94 89 ILE A N 1
ATOM 688 C CA . ILE A 1 89 ? -0.563 0.917 1.413 1.00 70.94 89 ILE A CA 1
ATOM 689 C C . ILE A 1 89 ? 0.585 0.975 0.404 1.00 70.94 89 ILE A C 1
ATOM 691 O O . ILE A 1 89 ? 1.752 1.146 0.761 1.00 70.94 89 ILE A O 1
ATOM 695 N N . ILE A 1 90 ? 0.220 0.844 -0.863 1.00 70.94 90 ILE A N 1
ATOM 696 C CA . ILE A 1 90 ? 1.072 1.042 -2.027 1.00 70.94 90 ILE A CA 1
ATOM 697 C C . ILE A 1 90 ? 0.841 2.489 -2.496 1.00 70.94 90 ILE A C 1
ATOM 699 O O . ILE A 1 90 ? -0.283 2.860 -2.831 1.00 70.94 90 ILE A O 1
ATOM 703 N N . CYS A 1 91 ? 1.878 3.318 -2.455 1.00 64.00 91 CYS A N 1
ATOM 704 C CA . CYS A 1 91 ? 1.847 4.723 -2.874 1.00 64.00 91 CYS A CA 1
ATOM 705 C C . CYS A 1 91 ? 2.569 4.902 -4.208 1.00 64.00 91 CYS A C 1
ATOM 707 O O . CYS A 1 91 ? 3.589 4.221 -4.411 1.00 64.00 91 CYS A O 1
#

InterPro domains:
  IPR001789 Signal transduction response regulator, receiver domain [PS50110] (1-91)
  IPR011006 CheY-like superfamily [SSF52172] (1-62)

pLDDT: mean 79.39, std 15.3, range [45.53, 93.88]

Secondary structure (DSSP, 8-state):
-HHHHHHHHHHHHHHH-TT-EEEEEE-SHHHHHHHHHHSPPPSEEEE-SEETTEETHHHHHHS------SPPP--SS-----TT-EEEEE-